Protein AF-A0A3D4NTH5-F1 (afdb_monomer_lite)

Sequence (43 aa):
MSQLKVLRAVDYPRMPWKNGGGSTEEITRDAGTGLDGFGWRLS

Structure (mmCIF, N/CA/C/O backbone):
data_AF-A0A3D4NTH5-F1
#
_entry.id   AF-A0A3D4NTH5-F1
#
loop_
_atom_site.group_PDB
_atom_site.id
_atom_site.type_symbol
_atom_site.label_atom_id
_atom_site.label_alt_id
_atom_site.label_comp_id
_atom_site.label_asym_id
_atom_site.label_entity_id
_atom_site.label_seq_id
_atom_site.pdbx_PDB_ins_code
_atom_site.Cartn_x
_atom_site.Cartn_y
_atom_site.Cartn_z
_atom_site.occupancy
_atom_site.B_iso_or_equiv
_atom_site.auth_seq_id
_atom_site.auth_comp_id
_atom_site.auth_asym_id
_atom_site.auth_atom_id
_atom_site.pdbx_PDB_model_num
ATOM 1 N N . MET A 1 1 ? -14.643 13.263 19.825 1.00 63.28 1 MET A N 1
ATOM 2 C CA . MET A 1 1 ? -15.349 12.047 19.363 1.00 63.28 1 MET A CA 1
ATOM 3 C C . MET A 1 1 ? -14.339 11.158 18.661 1.00 63.28 1 MET A C 1
ATOM 5 O O . MET A 1 1 ? -13.509 11.699 17.944 1.00 63.28 1 MET A O 1
ATOM 9 N N . SER A 1 2 ? -14.367 9.844 18.887 1.00 85.50 2 SER A N 1
ATOM 10 C CA . SER A 1 2 ? -13.539 8.909 18.113 1.00 85.50 2 SER A CA 1
ATOM 11 C C . SER A 1 2 ? -14.236 8.608 16.786 1.00 85.50 2 SER A C 1
ATOM 13 O O . SER A 1 2 ? -15.437 8.336 16.787 1.00 85.50 2 SER A O 1
ATOM 15 N N . GLN A 1 3 ? -13.510 8.691 15.670 1.00 90.31 3 GLN A N 1
ATOM 16 C CA . GLN A 1 3 ? -14.019 8.334 14.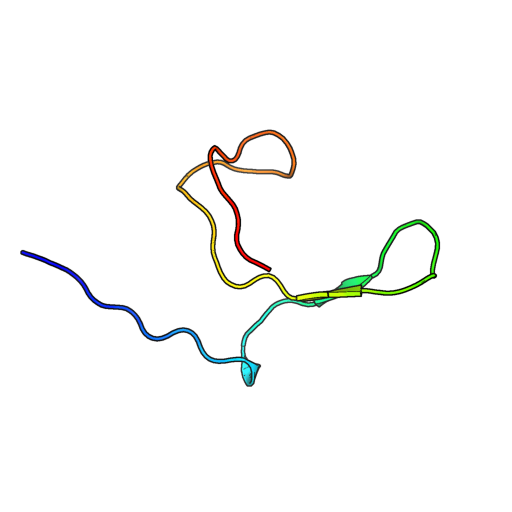348 1.00 90.31 3 GLN A CA 1
ATOM 17 C C . GLN A 1 3 ? -13.424 6.990 13.933 1.00 90.31 3 GLN A C 1
ATOM 19 O O . GLN A 1 3 ? -12.207 6.828 13.896 1.00 90.31 3 GLN A O 1
ATOM 24 N N . LEU A 1 4 ? -14.292 6.033 13.606 1.00 95.75 4 LEU A N 1
ATOM 25 C CA . LEU A 1 4 ? -13.900 4.715 13.119 1.00 95.75 4 LEU A CA 1
ATOM 26 C C . LEU A 1 4 ? -14.164 4.638 11.615 1.00 95.75 4 LEU A C 1
ATOM 28 O O . LEU A 1 4 ? -15.240 5.013 11.148 1.00 95.75 4 LEU A O 1
ATOM 32 N N . LYS A 1 5 ? -13.179 4.156 10.855 1.00 95.69 5 LYS A N 1
ATOM 33 C CA . LYS A 1 5 ? -13.272 3.974 9.405 1.00 95.69 5 LYS A CA 1
ATOM 34 C C . LYS A 1 5 ? -12.912 2.537 9.055 1.00 95.69 5 LYS A C 1
ATOM 36 O O . LYS A 1 5 ? -11.867 2.047 9.468 1.00 95.69 5 LYS A O 1
ATOM 41 N N . VAL A 1 6 ? -13.769 1.880 8.278 1.00 97.25 6 VAL A N 1
ATOM 42 C CA . VAL A 1 6 ? -13.477 0.562 7.704 1.00 97.25 6 VAL A CA 1
ATOM 43 C C . VAL A 1 6 ? -12.911 0.762 6.305 1.00 97.25 6 VAL A C 1
ATOM 45 O O . VAL A 1 6 ? -13.520 1.442 5.482 1.00 97.25 6 VAL A O 1
ATOM 48 N N . LEU A 1 7 ? -11.750 0.170 6.049 1.00 98.06 7 LEU A N 1
ATOM 49 C CA . LEU A 1 7 ? -11.070 0.185 4.759 1.00 98.06 7 LEU A CA 1
ATOM 50 C C . LEU A 1 7 ? -11.280 -1.180 4.095 1.00 98.06 7 LEU A C 1
ATOM 52 O O . LEU A 1 7 ? -11.186 -2.212 4.764 1.00 98.06 7 LEU A O 1
ATOM 56 N N . ARG A 1 8 ? -11.670 -1.197 2.818 1.00 98.31 8 ARG A N 1
ATOM 57 C CA . ARG A 1 8 ? -12.026 -2.426 2.101 1.00 98.31 8 ARG A CA 1
ATOM 58 C C . ARG A 1 8 ? -10.956 -2.744 1.072 1.00 98.31 8 ARG A C 1
ATOM 60 O O . ARG A 1 8 ? -10.583 -1.880 0.292 1.00 98.31 8 A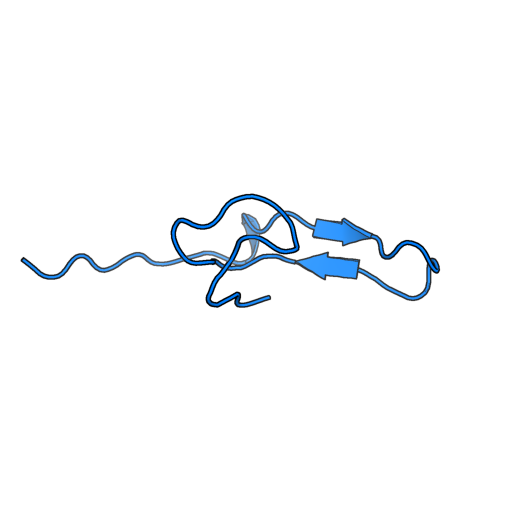RG A O 1
ATOM 67 N N . ALA A 1 9 ? -10.540 -4.007 1.033 1.00 98.31 9 ALA A N 1
ATOM 68 C CA . ALA A 1 9 ? -9.499 -4.470 0.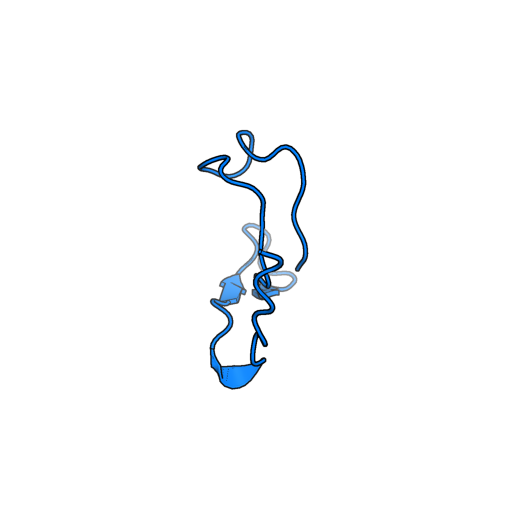118 1.00 98.31 9 ALA A CA 1
ATOM 69 C C . ALA A 1 9 ? -9.812 -4.203 -1.361 1.00 98.31 9 ALA A C 1
ATOM 71 O O . ALA A 1 9 ? -8.909 -3.944 -2.144 1.00 98.31 9 ALA A O 1
ATOM 72 N N . VAL A 1 10 ? -11.095 -4.204 -1.729 1.00 98.12 10 VAL A N 1
ATOM 73 C CA . VAL A 1 10 ? -11.536 -3.933 -3.106 1.00 98.12 10 VAL A CA 1
ATOM 74 C C . VAL A 1 10 ? -11.219 -2.509 -3.575 1.00 98.12 10 VAL A C 1
ATOM 76 O O . VAL A 1 10 ? -11.179 -2.274 -4.778 1.00 98.12 10 VAL A O 1
ATOM 79 N N . ASP A 1 11 ? -10.977 -1.583 -2.643 1.00 98.12 11 ASP A N 1
ATOM 80 C CA . ASP A 1 11 ? -10.758 -0.162 -2.924 1.00 98.12 11 ASP A CA 1
ATOM 81 C C . ASP A 1 11 ? -9.272 0.239 -2.865 1.00 98.12 11 ASP A C 1
ATOM 83 O O . ASP A 1 11 ? -8.943 1.410 -3.072 1.00 98.12 11 ASP A O 1
ATOM 87 N N . TYR A 1 12 ? -8.356 -0.68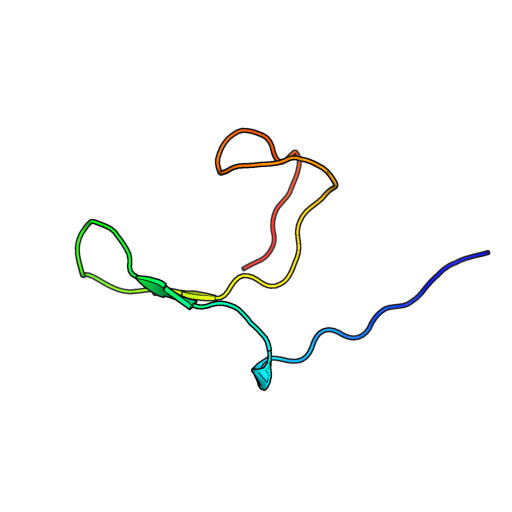4 -2.546 1.00 98.12 12 TYR A N 1
ATOM 88 C CA . TYR A 1 12 ? -6.947 -0.330 -2.360 1.00 98.12 12 TYR A CA 1
ATOM 89 C C . TYR A 1 12 ? -6.256 -0.019 -3.693 1.00 98.12 12 TYR A C 1
ATOM 91 O O . TYR A 1 12 ? -6.301 -0.829 -4.624 1.00 98.12 12 TYR A O 1
ATOM 99 N N . PRO A 1 13 ? -5.556 1.127 -3.808 1.00 96.38 13 PRO A N 1
ATOM 100 C CA . PRO A 1 13 ? -4.754 1.404 -4.985 1.00 96.38 13 PRO A CA 1
ATOM 101 C C . PRO A 1 13 ? -3.551 0.459 -5.020 1.00 96.38 13 PRO A C 1
ATOM 103 O O . PRO A 1 13 ? -2.793 0.354 -4.052 1.00 96.38 13 PRO A O 1
ATOM 106 N N . ARG A 1 14 ? -3.349 -0.194 -6.168 1.00 97.75 14 ARG A N 1
ATOM 107 C CA . ARG A 1 14 ? -2.215 -1.088 -6.418 1.00 97.75 14 ARG A CA 1
ATOM 108 C C . ARG A 1 14 ? -1.134 -0.375 -7.222 1.00 97.75 14 ARG A C 1
ATOM 110 O O . ARG A 1 14 ? -1.384 0.092 -8.329 1.00 97.75 14 ARG A O 1
ATOM 117 N N . MET A 1 15 ? 0.086 -0.347 -6.695 1.00 97.19 15 MET A N 1
ATOM 118 C CA . MET A 1 15 ? 1.258 0.221 -7.363 1.00 97.19 15 MET A CA 1
ATOM 119 C C . MET A 1 15 ? 2.286 -0.876 -7.682 1.00 97.19 15 MET A C 1
ATOM 121 O O . MET A 1 15 ? 2.796 -1.516 -6.757 1.00 97.19 15 MET A O 1
ATOM 125 N N . PRO A 1 16 ? 2.613 -1.113 -8.967 1.00 98.00 16 PRO A N 1
ATOM 126 C CA . PRO A 1 16 ? 3.710 -1.994 -9.360 1.00 98.00 16 PRO A CA 1
ATOM 127 C C . PRO A 1 16 ? 5.063 -1.487 -8.851 1.00 98.00 16 PRO A C 1
ATOM 129 O O . PRO A 1 16 ? 5.317 -0.281 -8.807 1.00 98.00 16 PRO A O 1
ATOM 132 N N . TRP A 1 17 ? 5.955 -2.405 -8.490 1.00 97.31 17 TRP A N 1
ATOM 133 C CA . TRP A 1 17 ? 7.314 -2.050 -8.087 1.00 97.31 17 TRP A CA 1
ATOM 134 C C . TRP A 1 17 ? 8.169 -1.669 -9.294 1.00 97.31 17 TRP A C 1
ATOM 136 O O . TRP A 1 17 ? 8.061 -2.269 -10.362 1.00 97.31 17 TRP A O 1
ATOM 146 N N . LYS A 1 18 ? 9.106 -0.732 -9.099 1.00 97.12 18 LYS A N 1
ATOM 147 C CA . LYS A 1 18 ? 10.044 -0.302 -10.153 1.00 97.12 18 LYS A CA 1
ATOM 148 C C . LYS A 1 18 ? 10.889 -1.451 -10.718 1.00 97.12 18 LYS A C 1
ATOM 150 O O . LYS A 1 18 ? 11.263 -1.405 -11.881 1.00 97.12 18 LYS A O 1
ATOM 155 N N . ASN A 1 19 ? 11.193 -2.467 -9.906 1.00 98.12 19 ASN A N 1
ATOM 156 C CA . ASN A 1 19 ? 11.995 -3.627 -10.309 1.00 98.12 19 ASN A CA 1
ATOM 157 C C . ASN A 1 19 ? 11.174 -4.753 -10.974 1.00 98.12 19 ASN A C 1
ATOM 159 O O . ASN A 1 19 ? 11.742 -5.788 -11.303 1.00 98.12 19 ASN A O 1
ATOM 163 N N . GLY A 1 20 ? 9.854 -4.589 -11.128 1.00 98.12 20 GLY A N 1
ATOM 164 C CA . GLY A 1 20 ? 8.968 -5.579 -11.749 1.00 98.12 20 GLY A CA 1
ATOM 165 C C . GLY A 1 20 ? 8.701 -6.849 -10.929 1.00 98.12 20 GLY A C 1
ATOM 166 O O . GLY A 1 20 ? 7.951 -7.706 -11.384 1.00 98.12 20 GLY A O 1
ATOM 167 N N . GLY A 1 21 ? 9.266 -6.986 -9.725 1.00 98.56 21 GLY A N 1
ATOM 168 C CA . GLY A 1 21 ? 9.173 -8.208 -8.914 1.00 98.56 21 GLY A CA 1
ATOM 169 C C . GLY A 1 21 ? 7.885 -8.355 -8.100 1.00 98.56 21 GLY A C 1
ATOM 170 O O . GLY A 1 21 ? 7.748 -9.317 -7.349 1.00 98.56 21 GLY A O 1
ATOM 171 N N . GLY A 1 22 ? 6.962 -7.398 -8.200 1.00 98.31 22 GLY A N 1
ATOM 172 C CA . GLY A 1 22 ? 5.749 -7.393 -7.395 1.00 98.31 22 GLY A CA 1
ATOM 173 C C . GLY A 1 22 ? 4.965 -6.088 -7.468 1.00 98.31 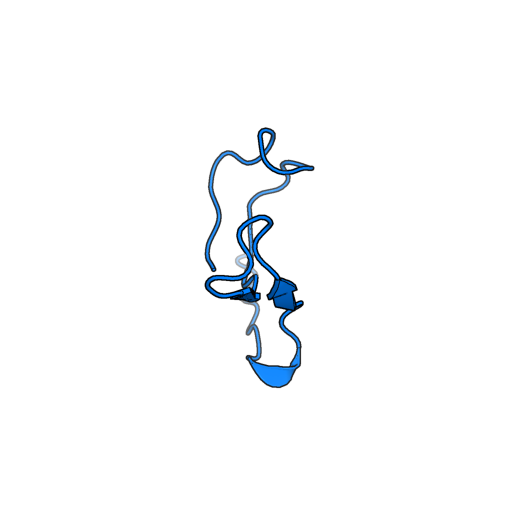22 GLY A C 1
ATOM 174 O O . GLY A 1 22 ? 5.169 -5.241 -8.342 1.00 98.31 22 GLY A O 1
ATOM 175 N N . SER A 1 23 ? 4.036 -5.944 -6.529 1.00 98.06 23 SER A N 1
ATOM 176 C CA . SER A 1 23 ? 3.210 -4.752 -6.353 1.00 98.06 23 SER A CA 1
ATOM 177 C C . SER A 1 23 ? 2.845 -4.577 -4.884 1.00 98.06 23 SER A C 1
ATOM 179 O O . SER A 1 23 ? 2.898 -5.530 -4.108 1.00 98.06 23 SER A O 1
ATOM 181 N N . THR A 1 24 ? 2.458 -3.363 -4.516 1.00 97.75 24 THR A N 1
ATOM 182 C CA . THR A 1 24 ? 1.964 -3.029 -3.179 1.00 97.75 24 THR A CA 1
ATOM 183 C C . THR A 1 24 ? 0.563 -2.445 -3.298 1.00 97.75 24 THR A C 1
ATOM 185 O O . THR A 1 24 ? 0.338 -1.582 -4.146 1.00 97.75 24 THR A O 1
ATOM 188 N N . GLU A 1 25 ? -0.359 -2.894 -2.454 1.00 98.31 25 GLU A N 1
ATOM 189 C CA . GLU A 1 25 ? -1.662 -2.256 -2.250 1.00 98.31 25 GLU A CA 1
ATOM 190 C C . GLU A 1 25 ? -1.556 -1.325 -1.041 1.00 98.31 25 GLU A C 1
ATOM 192 O O . GLU A 1 25 ? -1.001 -1.709 -0.020 1.00 98.31 25 GLU A O 1
ATOM 197 N N . GLU A 1 26 ? -1.997 -0.075 -1.146 1.00 96.50 26 GLU A N 1
ATOM 198 C CA . GLU A 1 26 ? -1.928 0.848 -0.008 1.00 96.50 26 GLU A CA 1
ATOM 199 C C . GLU A 1 26 ? -3.227 0.833 0.801 1.00 96.50 26 GLU A C 1
ATOM 201 O O . GLU A 1 26 ? -4.300 1.056 0.247 1.00 96.50 26 GLU A O 1
ATOM 206 N N . ILE A 1 27 ? -3.125 0.623 2.119 1.00 96.81 27 ILE A N 1
ATOM 207 C CA . ILE A 1 27 ? -4.286 0.591 3.018 1.00 96.81 27 ILE A CA 1
ATOM 208 C C . ILE A 1 27 ? -4.566 1.994 3.566 1.00 96.81 27 ILE A C 1
ATOM 210 O O . ILE A 1 27 ? -5.645 2.545 3.355 1.00 96.81 27 ILE A O 1
ATOM 214 N N . THR A 1 28 ? -3.607 2.581 4.290 1.00 96.12 28 THR A N 1
ATOM 215 C CA . THR A 1 28 ? -3.720 3.933 4.867 1.00 96.12 28 THR A CA 1
ATOM 216 C C . THR A 1 28 ? -2.362 4.460 5.337 1.00 96.12 28 THR A C 1
ATOM 218 O O . THR A 1 28 ? -1.409 3.702 5.518 1.00 96.12 28 THR A O 1
ATOM 221 N N . ARG A 1 29 ? -2.284 5.771 5.559 1.00 94.88 29 ARG A N 1
ATOM 222 C CA . ARG A 1 29 ? -1.122 6.506 6.078 1.00 94.88 29 ARG A CA 1
ATOM 223 C C . ARG A 1 29 ? -1.582 7.643 6.993 1.00 94.88 29 ARG A C 1
ATOM 225 O O . ARG A 1 29 ? -2.786 7.898 7.090 1.00 94.88 29 ARG A O 1
ATOM 232 N N . ASP A 1 30 ? -0.642 8.319 7.641 1.00 93.81 30 ASP A N 1
ATOM 233 C CA . ASP A 1 30 ? -0.901 9.606 8.288 1.00 93.81 30 ASP A CA 1
ATOM 234 C C . ASP A 1 30 ? -1.115 10.740 7.263 1.00 93.81 30 ASP A C 1
ATOM 236 O O . ASP A 1 30 ? -1.230 10.513 6.061 1.00 93.81 30 ASP A O 1
ATOM 240 N N . ALA A 1 31 ? -1.207 11.991 7.724 1.00 89.00 31 ALA A N 1
ATOM 241 C CA . ALA A 1 31 ? -1.461 13.142 6.849 1.00 89.00 31 ALA A CA 1
ATOM 242 C C . ALA A 1 31 ? -0.270 13.515 5.936 1.00 89.00 31 ALA A C 1
ATOM 244 O O . ALA A 1 31 ? -0.375 14.452 5.143 1.00 89.00 31 ALA A O 1
ATOM 245 N N . GLY A 1 32 ? 0.855 12.807 6.050 1.00 84.44 32 GLY A N 1
ATOM 246 C CA . GLY A 1 32 ? 2.045 13.023 5.245 1.00 84.44 32 GLY A CA 1
ATOM 247 C C . GLY A 1 32 ? 1.854 12.658 3.772 1.00 84.44 32 GLY A C 1
ATOM 248 O O . GLY A 1 32 ? 1.299 11.614 3.420 1.00 84.44 32 GLY A O 1
ATOM 249 N N . THR A 1 33 ? 2.330 13.520 2.874 1.00 76.38 33 THR A N 1
ATOM 250 C CA . THR A 1 33 ? 2.200 13.332 1.421 1.00 76.38 33 THR A CA 1
ATOM 251 C C . THR A 1 33 ? 3.469 12.755 0.799 1.00 76.38 33 THR A C 1
ATOM 253 O O . THR A 1 33 ? 4.575 13.101 1.200 1.00 76.38 33 THR A O 1
ATOM 256 N N . GLY A 1 34 ? 3.324 11.950 -0.256 1.00 75.44 34 GLY A N 1
ATOM 257 C CA . GLY A 1 34 ? 4.465 11.351 -0.962 1.00 75.44 34 GLY A CA 1
ATOM 258 C C . GLY A 1 34 ? 5.027 10.107 -0.267 1.00 75.44 34 GLY A C 1
ATOM 259 O O . GLY A 1 34 ? 4.439 9.613 0.692 1.00 75.44 34 GLY A O 1
ATOM 260 N N . LEU A 1 35 ? 6.121 9.561 -0.806 1.00 76.38 35 LEU A N 1
ATOM 261 C CA . LEU A 1 35 ? 6.743 8.326 -0.304 1.00 76.38 35 LEU A CA 1
ATOM 262 C C . LEU A 1 35 ? 7.692 8.551 0.881 1.00 76.38 35 LEU A C 1
ATOM 264 O O . LEU A 1 35 ? 7.907 7.623 1.646 1.00 76.38 35 LEU A O 1
ATOM 268 N N . ASP A 1 36 ? 8.204 9.770 1.047 1.00 80.94 36 ASP A N 1
ATOM 269 C CA . ASP A 1 36 ? 9.152 10.113 2.118 1.00 80.94 36 ASP A CA 1
ATOM 270 C C . ASP A 1 36 ? 8.537 11.063 3.159 1.00 80.94 36 ASP A C 1
ATOM 272 O O . ASP A 1 36 ? 9.186 11.445 4.127 1.00 80.94 36 ASP A O 1
ATOM 276 N N . GLY A 1 37 ? 7.287 11.486 2.941 1.00 87.69 37 GLY A N 1
ATOM 277 C CA . GLY A 1 37 ? 6.621 12.489 3.771 1.00 87.69 37 GLY A CA 1
ATOM 278 C C . GLY A 1 37 ? 5.677 11.926 4.829 1.00 87.69 37 GLY A C 1
ATOM 279 O O . GLY A 1 37 ? 5.122 12.721 5.5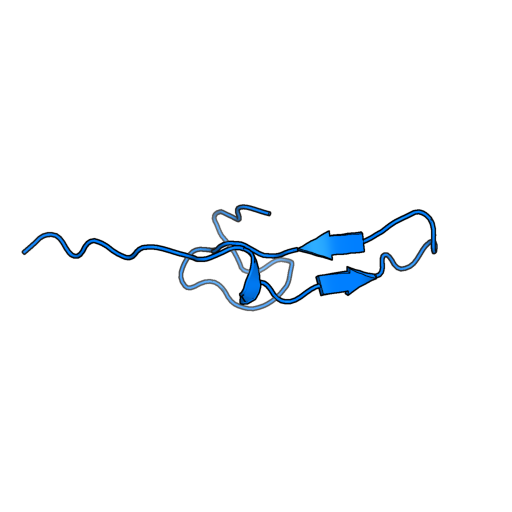81 1.00 87.69 37 GLY A O 1
ATOM 280 N N . PHE A 1 38 ? 5.465 10.604 4.886 1.00 89.00 38 PHE A N 1
ATOM 281 C CA . PHE A 1 38 ? 4.620 9.968 5.904 1.00 89.00 38 PHE A CA 1
ATOM 282 C C . PHE A 1 38 ? 5.412 9.627 7.173 1.00 89.00 38 PHE A C 1
ATOM 284 O O . PHE A 1 38 ? 6.540 9.144 7.097 1.00 89.00 38 PHE A O 1
ATOM 291 N N . GLY A 1 39 ? 4.807 9.826 8.346 1.00 93.12 39 GLY A N 1
ATOM 292 C CA . GLY A 1 39 ? 5.342 9.337 9.619 1.00 93.12 39 GLY A CA 1
ATOM 293 C C . GLY A 1 39 ? 5.083 7.842 9.819 1.00 93.12 39 GLY A C 1
ATOM 294 O O . GLY A 1 39 ? 5.902 7.138 10.407 1.00 93.12 39 GLY A O 1
ATOM 295 N N . TRP A 1 40 ? 3.962 7.338 9.291 1.00 93.56 40 TRP A N 1
ATOM 296 C CA . TRP A 1 40 ? 3.657 5.908 9.244 1.00 93.56 40 TRP A CA 1
ATOM 297 C C . TRP A 1 40 ? 2.796 5.550 8.028 1.00 93.56 40 TRP A C 1
ATOM 299 O O . TRP A 1 40 ? 2.010 6.356 7.527 1.00 93.56 40 TRP A O 1
ATOM 309 N N . ARG A 1 41 ? 2.926 4.302 7.569 1.00 94.94 41 ARG A N 1
ATOM 310 C CA . ARG A 1 41 ? 2.172 3.743 6.442 1.00 94.94 41 ARG A CA 1
ATOM 311 C C . ARG A 1 41 ? 1.846 2.275 6.690 1.00 94.94 41 ARG A C 1
ATOM 313 O O . ARG A 1 41 ? 2.675 1.545 7.227 1.00 94.94 41 ARG A O 1
ATOM 320 N N . LEU A 1 42 ? 0.662 1.857 6.250 1.00 96.12 42 LEU A N 1
ATOM 321 C CA . LEU A 1 42 ? 0.244 0.462 6.187 1.00 96.12 42 LEU A CA 1
ATOM 322 C C . LEU A 1 42 ? -0.111 0.089 4.744 1.00 96.12 42 LEU A C 1
ATOM 324 O O . LEU A 1 42 ? -0.848 0.808 4.060 1.00 96.12 42 LEU A O 1
ATOM 328 N N . SER A 1 43 ? 0.415 -1.046 4.304 1.00 95.38 43 SER A N 1
ATOM 329 C CA . SER A 1 43 ? 0.236 -1.622 2.973 1.00 95.38 43 SER A CA 1
ATOM 330 C C . SER A 1 43 ? 0.230 -3.136 3.049 1.00 95.38 43 SER A C 1
ATOM 332 O O . SER A 1 43 ? 1.046 -3.628 3.861 1.00 95.38 43 SER A O 1
#

Secondary structure (DSSP, 8-state):
--------GGGPPEEE-TTSS-EEE--EE-S--SSSS-S-EE-

Radius of gyration: 12.54 Å; chains: 1; bounding box: 27×22×31 Å

Foldseek 3Di:
DDDDDDFDPVPWDWAADPVNPGIDTFGDFPPFDDDPGTPDGDD

pLDDT: mean 92.98, std 7.84, range [63.28, 98.56]